Protein AF-A0A662J8G8-F1 (afdb_monomer)

Foldseek 3Di:
DDPPPPPFDFDADPPRDGQAFKKKKAKWKKKKWKWFPDDPVQDDVPDQDGDDPLVVCCCVQFVWDWDWDDDPRMIMIMTIRDPVRGPDLDGDDNVNNVVSQVVSCVRCVVVVIHTPDMDMDIDIDMDGDDVVVCVPGCVVVRPPMDIDGDD

Nearest PDB structures (foldseek):
  6nuk-assembly2_B  TM=5.439E-01  e=1.675E-01  synthetic construct
  2zdo-assembly2_C  TM=4.619E-01  e=3.102E-02  Staphylococcus aureus
  2f5g-assembly1_B  TM=3.294E-01  e=8.144E-03  Saccharolobus solfataricus
  7mp7-assembly1_A  TM=3.393E-01  e=1.182E-01  Thermus thermophilus
  2hfo-assembly1_J  TM=5.157E-01  e=2.042E+00  Synechocystis sp. PCC 6803

Radius of gyration: 18.31 Å; Cα contacts (8 Å, |Δi|>4): 257; chains: 1; bounding box: 42×24×57 Å

Solvent-accessible surface area (backbone atoms only — not comparable to full-atom values): 8888 Å² total; per-residue (Å²): 140,83,78,84,77,76,83,70,68,74,45,67,46,103,72,82,42,75,66,26,35,43,36,36,38,36,69,25,46,32,39,38,38,33,33,42,82,62,60,77,86,38,43,39,91,97,51,74,43,69,70,47,69,76,57,56,49,42,33,73,68,42,28,32,50,74,46,67,46,65,58,91,51,33,39,39,40,36,40,37,41,40,66,90,55,25,81,53,95,66,76,78,49,72,69,52,53,51,51,52,49,54,52,48,51,55,52,42,44,74,74,73,44,46,71,80,44,75,48,73,47,77,45,78,44,81,42,72,53,63,68,71,59,43,75,76,45,73,64,71,73,45,79,77,59,42,74,48,74,47,119

Sequence (151 aa):
MVGMRKETPVFQGMIGIYLGTFKVIEPACGFELLIEDLPPSFFIEGGEAIKAQPLDELVSKYGCKLIQQVDGQRLKIKGIFSNFESPSIEPLTDSDVENIAKELIGKLSKTGLKVVGAKTFRVEVEHSIDPALIARTRLKDVDGLKYEWVL

Structure (mmCIF, N/CA/C/O backbone):
data_AF-A0A662J8G8-F1
#
_entry.id   AF-A0A662J8G8-F1
#
loop_
_atom_site.group_PDB
_atom_site.id
_atom_site.type_symbol
_atom_site.label_atom_id
_atom_site.label_alt_id
_atom_site.label_comp_id
_atom_site.label_asym_id
_atom_site.label_entity_id
_atom_site.label_seq_id
_atom_site.pdbx_PDB_ins_code
_atom_site.Cartn_x
_atom_site.Cartn_y
_atom_site.Cartn_z
_atom_site.occupancy
_atom_site.B_iso_or_equiv
_atom_site.auth_seq_id
_atom_site.auth_comp_id
_atom_site.auth_asym_id
_atom_site.auth_atom_id
_atom_site.pdbx_PDB_model_num
ATOM 1 N N . MET A 1 1 ? -17.519 13.345 -11.679 1.00 30.20 1 MET A N 1
ATOM 2 C CA . MET A 1 1 ? -16.528 12.276 -11.921 1.00 30.20 1 MET A CA 1
ATOM 3 C C . MET A 1 1 ? -15.445 12.856 -12.824 1.00 30.20 1 MET A C 1
ATOM 5 O O . MET A 1 1 ? -15.679 12.997 -14.014 1.00 30.20 1 MET A O 1
ATOM 9 N N . VAL A 1 2 ? -14.326 13.325 -12.268 1.00 29.77 2 VAL A N 1
ATOM 10 C CA . VAL A 1 2 ? -13.203 13.847 -13.068 1.00 29.77 2 VAL A CA 1
ATOM 11 C C . VAL A 1 2 ? -12.076 12.839 -12.923 1.00 29.77 2 VAL A C 1
ATOM 13 O O . VAL A 1 2 ? -11.336 12.854 -11.946 1.00 29.77 2 VAL A O 1
ATOM 16 N N . GLY A 1 3 ? -12.026 11.887 -13.854 1.00 30.08 3 GLY A N 1
ATOM 17 C CA . GLY A 1 3 ? -10.891 10.983 -13.966 1.00 30.08 3 GLY A CA 1
ATOM 18 C C . GLY A 1 3 ? -9.666 11.805 -14.345 1.00 30.08 3 GLY A C 1
ATOM 19 O O . GLY A 1 3 ? -9.658 12.439 -15.398 1.00 30.08 3 GLY A O 1
ATOM 20 N N . MET A 1 4 ? -8.647 11.826 -13.488 1.00 31.00 4 MET A N 1
ATOM 21 C CA . MET A 1 4 ? -7.338 12.354 -13.863 1.00 31.00 4 MET A CA 1
ATOM 22 C C . MET A 1 4 ? -6.801 11.497 -15.010 1.00 31.00 4 MET A C 1
ATOM 24 O O . MET A 1 4 ? -6.359 10.366 -14.811 1.00 31.00 4 MET A O 1
ATOM 28 N N . ARG A 1 5 ? -6.876 12.024 -16.232 1.00 33.62 5 ARG A N 1
ATOM 29 C CA . ARG A 1 5 ? -6.220 11.443 -17.400 1.00 33.62 5 ARG A CA 1
ATOM 30 C C . ARG A 1 5 ? -4.753 11.863 -17.317 1.00 33.62 5 ARG A C 1
ATOM 32 O O . ARG A 1 5 ? -4.418 12.996 -17.638 1.00 33.62 5 ARG A O 1
ATOM 39 N N . LYS A 1 6 ? -3.892 10.984 -16.799 1.00 39.34 6 LYS A N 1
ATOM 40 C CA . LYS A 1 6 ? -2.438 11.182 -16.851 1.00 39.34 6 LYS A CA 1
ATOM 41 C C . LYS A 1 6 ? -2.035 11.017 -18.318 1.00 39.34 6 LYS A C 1
ATOM 43 O O . LYS A 1 6 ? -2.111 9.906 -18.840 1.00 39.34 6 LYS A O 1
ATOM 48 N N . GLU A 1 7 ? -1.719 12.116 -19.000 1.00 45.16 7 GLU A N 1
ATOM 49 C CA . GLU A 1 7 ? -1.217 12.059 -20.375 1.00 45.16 7 GLU A CA 1
ATOM 50 C C . GLU A 1 7 ? 0.060 11.214 -20.390 1.00 45.16 7 GLU A C 1
ATOM 52 O O . GLU A 1 7 ? 1.019 11.467 -19.660 1.00 45.16 7 GLU A O 1
ATOM 57 N N . THR A 1 8 ? 0.005 10.125 -21.147 1.00 51.31 8 THR A N 1
ATOM 58 C CA . THR A 1 8 ? 1.083 9.150 -21.279 1.00 51.31 8 THR A CA 1
ATOM 59 C C . THR A 1 8 ? 2.153 9.743 -22.197 1.00 51.31 8 THR A C 1
ATOM 61 O O . THR A 1 8 ? 1.797 10.177 -23.295 1.00 51.31 8 THR A O 1
ATOM 64 N N . PRO A 1 9 ? 3.440 9.794 -21.804 1.00 52.66 9 PRO A N 1
ATOM 65 C CA . PRO A 1 9 ? 4.477 10.291 -22.694 1.00 52.66 9 PRO A CA 1
ATOM 66 C C . PRO A 1 9 ? 4.594 9.375 -23.918 1.00 52.66 9 PRO A C 1
ATOM 68 O O . PRO A 1 9 ? 4.893 8.184 -23.821 1.00 52.66 9 PRO A O 1
ATOM 71 N N . VAL A 1 10 ? 4.324 9.956 -25.081 1.00 57.16 10 VAL A N 1
ATOM 72 C CA . VAL A 1 10 ? 4.561 9.354 -26.389 1.00 57.16 10 VAL A CA 1
ATOM 73 C C . VAL A 1 10 ? 5.967 9.735 -26.826 1.00 57.16 10 VAL A C 1
ATOM 75 O O . VAL A 1 10 ? 6.278 10.922 -26.939 1.00 57.16 10 VAL A O 1
ATOM 78 N N . PHE A 1 11 ? 6.809 8.743 -27.109 1.00 57.69 11 PHE A N 1
ATOM 79 C CA . PHE A 1 11 ? 8.169 9.002 -27.569 1.00 57.69 11 PHE A CA 1
ATOM 80 C C . PHE A 1 11 ? 8.204 9.065 -29.099 1.00 57.69 11 PHE A C 1
ATOM 82 O O . PHE A 1 11 ? 7.831 8.116 -29.793 1.00 57.69 11 PHE A O 1
ATOM 89 N N . GLN A 1 12 ? 8.659 10.200 -29.632 1.00 54.38 12 GLN A N 1
ATOM 90 C CA . GLN A 1 12 ? 8.939 10.384 -31.057 1.00 54.38 12 GLN A CA 1
ATOM 91 C C . GLN A 1 12 ? 10.451 10.335 -31.291 1.00 54.38 12 GLN A C 1
ATOM 93 O O . GLN A 1 12 ? 11.219 10.999 -30.597 1.00 54.38 12 GLN A O 1
ATOM 98 N N . GLY A 1 13 ? 10.886 9.541 -32.269 1.00 53.78 13 GLY A N 1
ATOM 99 C CA . GLY A 1 13 ? 12.275 9.515 -32.719 1.00 53.78 13 GLY A CA 1
ATOM 100 C C . GLY A 1 13 ? 12.659 10.757 -33.535 1.00 53.78 13 GLY A C 1
ATOM 101 O O . GLY A 1 13 ? 11.812 11.542 -33.956 1.00 53.78 13 GLY A O 1
ATOM 102 N N . MET A 1 14 ? 13.956 10.890 -33.832 1.00 51.78 14 MET A N 1
ATOM 103 C CA . MET A 1 14 ? 14.571 12.021 -34.555 1.00 51.78 14 MET A CA 1
ATOM 104 C C . MET A 1 14 ? 14.018 12.279 -35.976 1.00 51.78 14 MET A C 1
ATOM 106 O O . MET A 1 14 ? 14.330 13.300 -36.579 1.00 51.78 14 MET A O 1
ATOM 110 N N . ILE A 1 15 ? 13.205 11.367 -36.519 1.00 55.19 15 ILE A N 1
ATOM 111 C CA . ILE A 1 15 ? 12.568 11.464 -37.840 1.00 55.19 15 ILE A CA 1
ATOM 112 C C . ILE A 1 15 ? 11.091 11.068 -37.705 1.00 55.19 15 ILE A C 1
ATOM 114 O O . ILE A 1 15 ? 10.680 10.087 -38.297 1.00 55.19 15 ILE A O 1
ATOM 118 N N . GLY A 1 16 ? 10.292 11.726 -36.858 1.00 53.06 16 GLY A N 1
ATOM 119 C CA . GLY A 1 16 ? 8.821 11.560 -36.825 1.00 53.06 16 GLY A CA 1
ATOM 120 C C . GLY A 1 16 ? 8.274 10.132 -36.621 1.00 53.06 16 GLY A C 1
ATOM 121 O O . GLY A 1 16 ? 7.072 9.916 -36.749 1.00 53.06 16 GLY A O 1
ATOM 122 N N . ILE A 1 17 ? 9.133 9.154 -36.321 1.00 59.44 17 ILE A N 1
ATOM 123 C CA . ILE A 1 17 ? 8.773 7.757 -36.106 1.00 59.44 17 ILE A CA 1
ATOM 124 C C . ILE A 1 17 ? 8.253 7.653 -34.679 1.00 59.44 17 ILE A C 1
ATOM 126 O O . ILE A 1 17 ? 8.961 7.975 -33.722 1.00 59.44 17 ILE A O 1
ATOM 130 N N . TYR A 1 18 ? 7.005 7.215 -34.557 1.00 64.00 18 TYR A N 1
ATOM 131 C CA . TYR A 1 18 ? 6.389 6.882 -33.283 1.00 64.00 18 TYR A CA 1
ATOM 132 C C . TYR A 1 18 ? 7.074 5.631 -32.728 1.00 64.00 18 TYR A C 1
ATOM 134 O O . TYR A 1 18 ? 7.000 4.564 -33.333 1.00 64.00 18 TYR A O 1
ATOM 142 N N . LEU A 1 19 ? 7.780 5.777 -31.606 1.00 66.69 19 LEU A N 1
ATOM 143 C CA . LEU A 1 19 ? 8.497 4.672 -30.963 1.00 66.69 19 LEU A CA 1
ATOM 144 C C . LEU A 1 19 ? 7.596 3.863 -30.024 1.00 66.69 19 LEU A C 1
ATOM 146 O O . LEU A 1 19 ? 8.041 2.862 -29.470 1.00 66.69 19 LEU A O 1
ATOM 150 N N . GLY A 1 20 ? 6.340 4.277 -29.853 1.00 70.75 20 GLY A N 1
ATOM 151 C CA . GLY A 1 20 ? 5.446 3.676 -28.879 1.00 70.75 20 GLY A CA 1
ATOM 152 C C . GLY A 1 20 ? 5.550 4.316 -27.503 1.00 70.75 20 GLY A C 1
ATOM 153 O O . GLY A 1 20 ? 6.166 5.367 -27.289 1.00 70.75 20 GLY A O 1
ATOM 154 N N . THR A 1 21 ? 4.918 3.650 -26.551 1.00 79.06 21 THR A N 1
ATOM 155 C CA . THR A 1 21 ? 4.997 3.958 -25.131 1.00 79.06 21 THR A CA 1
ATOM 156 C C . THR A 1 21 ? 5.969 2.991 -24.471 1.00 79.06 21 THR A C 1
ATOM 158 O O . THR A 1 21 ? 5.804 1.775 -24.567 1.00 79.06 21 THR A O 1
ATOM 161 N N . PHE A 1 22 ? 6.962 3.527 -23.761 1.00 81.94 22 PHE A N 1
ATOM 162 C CA . PHE A 1 22 ? 7.804 2.720 -22.886 1.00 81.94 22 PHE A CA 1
ATOM 163 C C . PHE A 1 22 ? 7.049 2.442 -21.588 1.00 81.94 22 PHE A C 1
ATOM 165 O O . PHE A 1 22 ? 6.711 3.367 -20.837 1.00 81.94 22 PHE A O 1
ATOM 172 N N . LYS A 1 23 ? 6.738 1.169 -21.360 1.00 85.25 23 LYS A N 1
ATOM 173 C CA . LYS A 1 23 ? 6.071 0.695 -20.155 1.00 85.25 23 LYS A CA 1
ATOM 174 C C . LYS A 1 23 ? 7.071 0.035 -19.230 1.00 85.25 23 LYS A C 1
ATOM 176 O O . LYS A 1 23 ? 7.943 -0.712 -19.666 1.00 85.25 23 LYS A O 1
ATOM 181 N N . VAL A 1 24 ? 6.900 0.290 -17.943 1.00 84.38 24 VAL A N 1
ATOM 182 C CA . VAL A 1 24 ? 7.672 -0.313 -16.865 1.00 84.38 24 VAL A CA 1
ATOM 183 C C . VAL A 1 24 ? 6.690 -0.954 -15.899 1.00 84.38 24 VAL A C 1
ATOM 185 O O . VAL A 1 24 ? 5.787 -0.285 -15.404 1.00 84.38 24 VAL A O 1
ATOM 188 N N . ILE A 1 25 ? 6.854 -2.248 -15.651 1.00 87.00 25 ILE A N 1
ATOM 189 C CA . ILE A 1 25 ? 6.061 -3.002 -14.688 1.00 87.00 25 ILE A CA 1
ATOM 190 C C . ILE A 1 25 ? 6.925 -3.217 -13.451 1.00 87.00 25 ILE A C 1
ATOM 192 O O . ILE A 1 25 ? 7.951 -3.901 -13.493 1.00 87.00 25 ILE A O 1
ATOM 196 N N . GLU A 1 26 ? 6.499 -2.600 -12.358 1.00 85.62 26 GLU A N 1
ATOM 197 C CA . GLU A 1 26 ? 7.168 -2.624 -11.067 1.00 85.62 26 GLU A CA 1
ATOM 198 C C . GLU A 1 26 ? 6.516 -3.639 -10.122 1.00 85.62 26 GLU A C 1
ATOM 200 O O . GLU A 1 26 ? 5.306 -3.558 -9.898 1.00 85.62 26 GLU A O 1
ATOM 205 N N . PRO A 1 27 ? 7.284 -4.543 -9.492 1.00 85.44 27 PRO A N 1
ATOM 206 C CA . PRO A 1 27 ? 6.800 -5.259 -8.324 1.00 85.44 27 PRO A CA 1
ATOM 207 C C . PRO A 1 27 ? 6.741 -4.303 -7.126 1.00 85.44 27 PRO A C 1
ATOM 209 O O . PRO A 1 27 ? 7.758 -3.797 -6.657 1.00 85.44 27 PRO A O 1
ATOM 212 N N . ALA A 1 28 ? 5.537 -4.075 -6.619 1.00 88.00 28 ALA A N 1
ATOM 213 C CA . ALA A 1 28 ? 5.269 -3.196 -5.493 1.00 88.00 28 ALA A CA 1
ATOM 214 C C . ALA A 1 28 ? 4.628 -3.960 -4.333 1.00 88.00 28 ALA A C 1
ATOM 216 O O . ALA A 1 28 ? 3.907 -4.951 -4.509 1.00 88.00 28 ALA A O 1
ATOM 217 N N . CYS A 1 29 ? 4.848 -3.441 -3.132 1.00 89.50 29 CYS A N 1
ATOM 218 C CA . CYS A 1 29 ? 4.233 -3.948 -1.918 1.00 89.50 29 CYS A CA 1
ATOM 219 C C . CYS A 1 29 ? 3.023 -3.087 -1.554 1.00 89.50 29 CYS A C 1
ATOM 221 O O . CYS A 1 29 ? 2.985 -1.875 -1.784 1.00 89.50 29 CYS A O 1
ATOM 223 N N . GLY A 1 30 ? 2.012 -3.708 -0.964 1.00 92.00 30 GLY A N 1
ATOM 224 C CA . GLY A 1 30 ? 0.817 -3.011 -0.529 1.00 92.00 30 GLY A CA 1
ATOM 225 C C . GLY A 1 30 ? 0.190 -3.636 0.700 1.00 92.00 30 GLY A C 1
ATOM 226 O O . GLY A 1 30 ? 0.533 -4.740 1.127 1.00 92.00 30 GLY A O 1
ATOM 227 N N . PHE A 1 31 ? -0.758 -2.905 1.268 1.00 93.81 31 PHE A N 1
ATOM 228 C CA . PHE A 1 31 ? -1.566 -3.361 2.384 1.00 93.81 31 PHE A CA 1
ATOM 229 C C . PHE A 1 31 ? -3.040 -3.093 2.118 1.00 93.81 31 PHE A C 1
ATOM 231 O O . PHE A 1 31 ? -3.420 -2.197 1.362 1.00 93.81 31 PHE A O 1
ATOM 238 N N . GLU A 1 32 ? -3.881 -3.892 2.753 1.00 94.88 32 GLU A N 1
ATOM 239 C CA . GLU A 1 32 ? -5.323 -3.744 2.746 1.00 94.88 32 GLU A CA 1
ATOM 240 C C . GLU A 1 32 ? -5.818 -3.806 4.187 1.00 94.88 32 GLU A C 1
ATOM 242 O O . GLU A 1 32 ? -5.523 -4.765 4.900 1.00 94.88 32 GLU A O 1
ATOM 247 N N . LEU A 1 33 ? -6.565 -2.785 4.600 1.00 94.69 33 LEU A N 1
ATOM 248 C CA . LEU A 1 33 ? -7.267 -2.736 5.874 1.00 94.69 33 LEU A CA 1
ATOM 249 C C . LEU A 1 33 ? -8.772 -2.762 5.641 1.00 94.69 33 LEU A C 1
ATOM 251 O O . LEU A 1 33 ? -9.283 -2.135 4.710 1.00 94.69 33 LEU A O 1
ATOM 255 N N . LEU A 1 34 ? -9.469 -3.451 6.535 1.00 93.50 34 LEU A N 1
ATOM 256 C CA . LEU A 1 34 ? -10.918 -3.441 6.627 1.00 93.50 34 LEU A CA 1
ATOM 257 C C . LEU A 1 34 ? -11.321 -2.797 7.950 1.00 93.50 34 LEU A C 1
ATOM 259 O O . LEU A 1 34 ? -10.920 -3.257 9.021 1.00 93.50 34 LEU A O 1
ATOM 263 N N . ILE A 1 35 ? -12.114 -1.739 7.856 1.00 92.06 35 ILE A N 1
ATOM 264 C CA . ILE A 1 35 ? -12.654 -0.990 8.984 1.00 92.06 35 ILE A CA 1
ATOM 265 C C . ILE A 1 35 ? -14.170 -1.163 8.975 1.00 92.06 35 ILE A C 1
ATOM 267 O O . ILE A 1 35 ? -14.805 -1.051 7.927 1.00 92.06 35 ILE A O 1
ATOM 271 N N . GLU A 1 36 ? -14.738 -1.454 10.137 1.00 90.31 36 GLU A N 1
ATOM 272 C CA . GLU A 1 36 ? -16.183 -1.572 10.345 1.00 90.31 36 GLU A CA 1
ATOM 273 C C . GLU A 1 36 ? -16.688 -0.488 11.295 1.00 90.31 36 GLU A C 1
ATOM 275 O O . GLU A 1 36 ? -15.901 0.192 11.958 1.00 90.31 36 GLU A O 1
ATOM 280 N N . ASP A 1 37 ? -18.014 -0.359 11.364 1.00 85.69 37 ASP A N 1
ATOM 281 C CA . ASP A 1 37 ? -18.717 0.527 12.290 1.00 85.69 37 ASP A CA 1
ATOM 282 C C . ASP A 1 37 ? -18.262 1.997 12.163 1.00 85.69 37 ASP A C 1
ATOM 284 O O . ASP A 1 37 ? -18.117 2.702 13.164 1.00 85.69 37 ASP A O 1
ATOM 288 N N . LEU A 1 38 ? -18.000 2.471 10.932 1.00 81.75 38 LEU A N 1
ATOM 289 C CA . LEU A 1 38 ? -17.470 3.822 10.723 1.00 81.75 38 LEU A CA 1
ATOM 290 C C . LEU A 1 38 ? -18.453 4.909 11.175 1.00 81.75 38 LEU A C 1
ATOM 292 O O . LEU A 1 38 ? -19.558 5.002 10.630 1.00 81.75 38 LEU A O 1
ATOM 296 N N . PRO A 1 39 ? -18.038 5.802 12.092 1.00 78.12 39 PRO A N 1
ATOM 297 C CA . PRO A 1 39 ? -18.863 6.934 12.470 1.00 78.12 39 PRO A CA 1
ATOM 298 C C . PRO A 1 39 ? -19.011 7.915 11.293 1.00 78.12 39 PRO A C 1
ATOM 300 O O . PRO A 1 39 ? -18.010 8.240 10.646 1.00 78.12 39 PRO A O 1
ATOM 303 N N . PRO A 1 40 ? -20.213 8.479 11.056 1.00 75.56 40 PRO A N 1
ATOM 304 C CA . PRO A 1 40 ? -20.443 9.466 9.997 1.00 75.56 40 PRO A CA 1
ATOM 305 C C . PRO A 1 40 ? -19.516 10.692 10.059 1.00 75.56 40 PRO A C 1
ATOM 307 O O . PRO A 1 40 ? -19.231 11.305 9.036 1.00 75.56 40 PRO A O 1
ATOM 310 N N . SER A 1 41 ? -19.005 11.033 11.246 1.00 76.38 41 SER A N 1
ATOM 311 C CA . SER A 1 41 ? -18.099 12.165 11.476 1.00 76.38 41 SER A CA 1
ATOM 312 C C . SER A 1 41 ? -16.714 12.019 10.839 1.00 76.38 41 SER A C 1
ATOM 314 O O . SER A 1 41 ? -15.990 13.008 10.749 1.00 76.38 41 SER A O 1
ATOM 316 N N . PHE A 1 42 ? -16.324 10.811 10.422 1.00 77.56 42 PHE A N 1
ATOM 317 C CA . PHE A 1 42 ? -15.039 10.577 9.761 1.00 77.56 42 PHE A CA 1
ATOM 318 C C . PHE A 1 42 ? -15.086 10.808 8.255 1.00 77.56 42 PHE A C 1
ATOM 320 O O . PHE A 1 42 ? -14.026 10.900 7.642 1.00 77.56 42 PHE A O 1
ATOM 327 N N . PHE A 1 43 ? -16.269 10.912 7.651 1.00 77.38 43 PHE A N 1
ATOM 328 C CA . PHE A 1 43 ? -16.387 11.155 6.219 1.00 77.38 43 PHE A CA 1
ATOM 329 C C . PHE A 1 43 ? -16.109 12.618 5.887 1.00 77.38 43 PHE A C 1
ATOM 331 O O . PHE A 1 43 ? -16.502 13.536 6.607 1.00 77.38 43 PHE A O 1
ATOM 338 N N . ILE A 1 44 ? -15.427 12.835 4.767 1.00 75.62 44 ILE A N 1
ATOM 339 C CA . ILE A 1 44 ? -15.329 14.162 4.164 1.00 75.62 44 ILE A CA 1
ATOM 340 C C . ILE A 1 44 ? -16.732 14.545 3.672 1.00 75.62 44 ILE A C 1
ATOM 342 O O . ILE A 1 44 ? -17.400 13.730 3.037 1.00 75.62 44 ILE A O 1
ATOM 346 N N . GLU A 1 45 ? -17.190 15.765 3.972 1.00 69.38 45 GLU A N 1
ATOM 347 C CA . GLU A 1 45 ? -18.517 16.240 3.558 1.00 69.38 45 GLU A CA 1
ATOM 348 C C . GLU A 1 45 ? -18.730 16.029 2.049 1.00 69.38 45 GLU A C 1
ATOM 350 O O . GLU A 1 45 ? -17.991 16.558 1.219 1.00 69.38 45 GLU A O 1
ATOM 355 N N . GLY A 1 46 ? -19.736 15.219 1.700 1.00 62.41 46 GLY A N 1
ATOM 356 C CA . GLY A 1 46 ? -20.072 14.893 0.312 1.00 62.41 46 GLY A CA 1
ATOM 357 C C . GLY A 1 46 ? -19.146 13.883 -0.383 1.00 62.41 46 GLY A C 1
ATOM 358 O O . GLY A 1 46 ? -19.215 13.773 -1.607 1.00 62.41 46 GLY A O 1
ATOM 359 N N . GLY A 1 47 ? -18.289 13.158 0.349 1.00 63.94 47 GLY A N 1
ATOM 360 C CA . GLY A 1 47 ? -17.326 12.206 -0.213 1.00 63.94 47 GLY A CA 1
ATOM 361 C C . GLY A 1 47 ? -17.390 10.787 0.365 1.00 63.94 47 GLY A C 1
ATOM 362 O O . GLY A 1 47 ? -17.860 10.555 1.473 1.00 63.94 47 GLY A O 1
ATOM 363 N N . GLU A 1 48 ? -16.839 9.833 -0.391 1.00 66.69 48 GLU A N 1
ATOM 364 C CA . GLU A 1 48 ? -16.660 8.419 -0.005 1.00 66.69 48 GLU A CA 1
ATOM 365 C C . GLU A 1 48 ? -15.282 8.151 0.639 1.00 66.69 48 GLU A C 1
ATOM 367 O O . GLU A 1 48 ? -14.805 7.021 0.683 1.00 66.69 48 GLU A O 1
ATOM 372 N N . ALA A 1 49 ? -14.596 9.195 1.107 1.00 70.94 49 ALA A N 1
ATOM 373 C CA . ALA A 1 49 ? -13.279 9.091 1.726 1.00 70.94 49 ALA A CA 1
ATOM 374 C C . ALA A 1 49 ? -13.335 9.558 3.179 1.00 70.94 49 ALA A C 1
ATOM 376 O O . ALA A 1 49 ? -14.083 10.482 3.517 1.00 70.94 49 ALA A O 1
ATOM 377 N N . ILE A 1 50 ? -12.514 8.939 4.027 1.00 79.38 50 ILE A N 1
ATOM 378 C CA . ILE A 1 50 ? -12.383 9.346 5.420 1.00 79.38 50 ILE A CA 1
ATOM 379 C C . ILE A 1 50 ? -11.265 10.358 5.613 1.00 79.38 50 ILE A C 1
ATOM 381 O O . ILE A 1 50 ? -10.209 10.291 4.982 1.00 79.38 50 ILE A O 1
ATOM 385 N N . LYS A 1 51 ? -11.488 11.270 6.554 1.00 73.56 51 LYS A N 1
ATOM 386 C CA . LYS A 1 51 ? -10.490 12.194 7.070 1.00 73.56 51 LYS A CA 1
ATOM 387 C C . LYS A 1 51 ? -9.777 11.536 8.247 1.00 73.56 51 LYS A C 1
ATOM 389 O O . LYS A 1 51 ? -10.249 11.587 9.381 1.00 73.56 51 LYS A O 1
ATOM 394 N N . ALA A 1 52 ? -8.634 10.914 7.980 1.00 77.12 52 ALA A N 1
ATOM 395 C CA . ALA A 1 52 ? -7.794 10.327 9.015 1.00 77.12 52 ALA A CA 1
ATOM 396 C C . ALA A 1 52 ? -6.340 10.765 8.819 1.00 77.12 52 ALA A C 1
ATOM 398 O O . ALA A 1 52 ? -5.669 10.291 7.907 1.00 77.12 52 ALA A O 1
ATOM 399 N N . GLN A 1 53 ? -5.839 11.611 9.728 1.00 82.69 53 GLN A N 1
ATOM 400 C CA . GLN A 1 53 ? -4.449 12.090 9.711 1.00 82.69 53 GLN A CA 1
ATOM 401 C C . GLN A 1 53 ? -3.400 10.973 9.542 1.00 82.69 53 GLN A C 1
ATOM 403 O O . GLN A 1 53 ? -2.472 11.169 8.761 1.00 82.69 53 GLN A O 1
ATOM 408 N N . PRO A 1 54 ? -3.534 9.785 10.176 1.00 85.69 54 PRO A N 1
ATOM 409 C CA . PRO A 1 54 ? -2.581 8.696 9.964 1.00 85.69 54 PRO A CA 1
ATOM 410 C C . PRO A 1 54 ? -2.462 8.223 8.506 1.00 85.69 54 PRO A C 1
ATOM 412 O O . PRO A 1 54 ? -1.418 7.705 8.123 1.00 85.69 54 PRO A O 1
ATOM 415 N N . LEU A 1 55 ? -3.514 8.381 7.694 1.00 85.06 55 LEU A N 1
ATOM 416 C CA . LEU A 1 55 ? -3.479 8.065 6.264 1.00 85.06 55 LEU A CA 1
ATOM 417 C C . LEU A 1 55 ? -2.724 9.143 5.480 1.00 85.06 55 LEU A C 1
ATOM 419 O O . LEU A 1 55 ? -1.879 8.814 4.653 1.00 85.06 55 LEU A O 1
ATOM 423 N N . ASP A 1 56 ? -2.970 10.417 5.781 1.00 84.69 56 ASP A N 1
ATOM 424 C CA . ASP A 1 56 ? -2.284 11.544 5.134 1.00 84.69 56 ASP A CA 1
ATOM 425 C C . ASP A 1 56 ? -0.769 11.530 5.421 1.00 84.69 56 ASP A C 1
ATOM 427 O O . ASP A 1 56 ? 0.055 11.809 4.542 1.00 84.69 56 ASP A O 1
ATOM 431 N N . GLU A 1 57 ? -0.383 11.135 6.640 1.00 85.69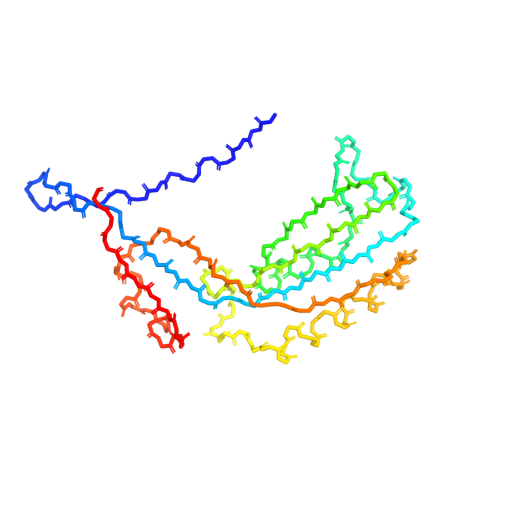 57 GLU A N 1
ATOM 432 C CA . GLU A 1 57 ? 1.014 10.910 7.029 1.00 85.69 57 GLU A CA 1
ATOM 433 C C . GLU A 1 57 ? 1.689 9.838 6.165 1.00 85.69 57 GLU A C 1
ATOM 435 O O . GLU A 1 57 ? 2.852 9.998 5.792 1.00 85.69 57 GLU A O 1
ATOM 440 N N . LEU A 1 58 ? 0.980 8.757 5.819 1.00 83.81 58 LEU A N 1
ATOM 441 C CA . LEU A 1 58 ? 1.531 7.684 4.985 1.00 83.81 58 LEU A CA 1
ATOM 442 C C . LEU A 1 58 ? 1.816 8.142 3.561 1.00 83.81 58 LEU A C 1
ATOM 444 O O . LEU A 1 58 ? 2.877 7.821 3.023 1.00 83.81 58 LEU A O 1
ATOM 448 N N . VAL A 1 59 ? 0.892 8.899 2.965 1.00 82.38 59 VAL A N 1
ATOM 449 C CA . VAL A 1 59 ? 1.087 9.477 1.627 1.00 82.38 59 VAL A CA 1
ATOM 450 C C . VAL A 1 59 ? 2.307 10.391 1.644 1.00 82.38 59 VAL A C 1
ATOM 452 O O . VAL A 1 59 ? 3.189 10.265 0.801 1.00 82.38 59 VAL A O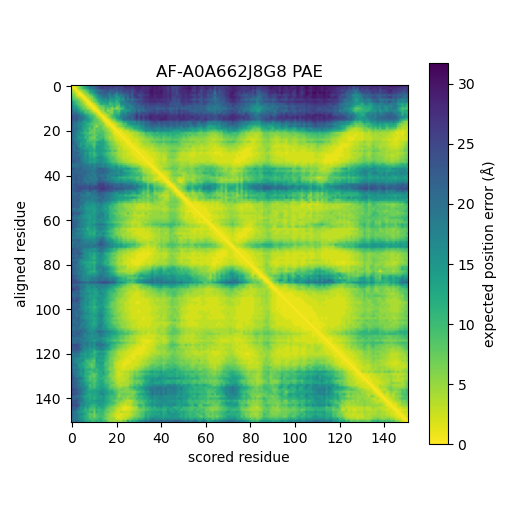 1
ATOM 455 N N . SER A 1 60 ? 2.395 11.258 2.652 1.00 82.25 60 SER A N 1
ATOM 456 C CA . SER A 1 60 ? 3.458 12.260 2.752 1.00 82.25 60 SER A CA 1
ATOM 457 C C . SER A 1 60 ? 4.834 11.646 3.025 1.00 82.25 60 SER A C 1
ATOM 459 O O . SER A 1 60 ? 5.832 12.090 2.465 1.00 82.25 60 SER A O 1
ATOM 461 N N . LYS A 1 61 ? 4.906 10.629 3.893 1.00 83.06 61 LYS A N 1
ATOM 462 C CA . LYS A 1 61 ? 6.175 10.032 4.332 1.00 83.06 61 LYS A CA 1
ATOM 463 C C . LYS A 1 61 ? 6.716 8.987 3.359 1.00 83.06 61 LYS A C 1
ATOM 465 O O . LYS A 1 61 ? 7.930 8.876 3.220 1.00 83.06 61 LYS A O 1
ATOM 470 N N . TYR A 1 62 ? 5.836 8.221 2.718 1.00 80.81 62 TYR A N 1
ATOM 471 C CA . TYR A 1 62 ? 6.222 7.052 1.923 1.00 80.81 62 TYR A CA 1
ATOM 472 C C . TYR A 1 62 ? 5.783 7.127 0.457 1.00 80.81 62 TYR A C 1
ATOM 474 O O . TYR A 1 62 ? 5.957 6.151 -0.263 1.00 80.81 62 TYR A O 1
ATOM 482 N N . GLY A 1 63 ? 5.175 8.232 0.006 1.00 78.62 63 GLY A N 1
ATOM 483 C CA . GLY A 1 63 ? 4.651 8.329 -1.363 1.00 78.62 63 GLY A CA 1
ATOM 484 C C . GLY A 1 63 ? 3.573 7.281 -1.654 1.00 78.62 63 GLY A C 1
ATOM 485 O O . GLY A 1 63 ? 3.432 6.810 -2.777 1.00 78.62 63 GLY A O 1
ATOM 486 N N . CYS A 1 64 ? 2.847 6.850 -0.618 1.00 84.94 64 CYS A N 1
ATOM 487 C CA . CYS A 1 64 ? 1.880 5.766 -0.720 1.00 84.94 64 CYS A CA 1
ATOM 488 C C . CYS A 1 64 ? 0.660 6.198 -1.537 1.00 84.94 64 CYS A C 1
ATOM 490 O O . CYS A 1 64 ? -0.001 7.186 -1.209 1.00 84.94 64 CYS A O 1
ATOM 492 N N . LYS A 1 65 ? 0.290 5.407 -2.543 1.00 87.31 65 LYS A N 1
ATOM 493 C CA . LYS A 1 65 ? -0.987 5.563 -3.232 1.00 87.31 65 LYS A CA 1
ATOM 494 C C . LYS A 1 65 ? -2.090 4.907 -2.414 1.00 87.31 65 LYS A C 1
ATOM 496 O O . LYS A 1 65 ? -2.141 3.683 -2.294 1.00 87.31 65 LYS A O 1
ATOM 501 N N . LEU A 1 66 ? -3.001 5.723 -1.894 1.00 88.94 66 LEU A N 1
ATOM 502 C CA . LEU A 1 66 ? -4.160 5.260 -1.137 1.00 88.94 66 LEU A CA 1
ATOM 503 C C . LEU A 1 66 ? -5.412 5.183 -2.010 1.00 88.94 66 LEU A C 1
ATOM 505 O O . LEU A 1 66 ? -5.728 6.095 -2.771 1.00 88.94 66 LEU A O 1
ATOM 509 N N . ILE A 1 67 ? -6.151 4.092 -1.852 1.00 88.50 67 ILE A N 1
ATOM 510 C CA . ILE A 1 67 ? -7.465 3.864 -2.444 1.00 88.50 67 ILE A CA 1
ATOM 511 C C . ILE A 1 67 ? -8.413 3.520 -1.301 1.00 88.50 67 ILE A C 1
ATOM 513 O O . ILE A 1 67 ? -8.143 2.620 -0.507 1.00 88.50 67 ILE A O 1
ATOM 517 N N . GLN A 1 68 ? -9.525 4.238 -1.225 1.00 89.31 68 GLN A N 1
ATOM 518 C CA . GLN A 1 68 ? -10.565 4.035 -0.226 1.00 89.31 68 GLN A CA 1
ATOM 519 C C . GLN A 1 68 ? -11.844 3.597 -0.941 1.00 89.31 68 GLN A C 1
ATOM 521 O O . GLN A 1 68 ? -12.188 4.159 -1.979 1.00 89.31 68 GLN A O 1
ATOM 526 N N . GLN A 1 69 ? -12.508 2.564 -0.428 1.00 87.94 69 GLN A N 1
ATOM 527 C CA . GLN A 1 69 ? -13.773 2.055 -0.958 1.00 87.94 69 GLN A CA 1
ATOM 528 C C . GLN A 1 69 ? -14.756 1.858 0.189 1.00 87.94 69 GLN A C 1
ATOM 530 O O . GLN A 1 69 ? -14.456 1.134 1.140 1.00 87.94 69 GLN A O 1
ATOM 535 N N . VAL A 1 70 ? -15.918 2.494 0.089 1.00 86.19 70 VAL A N 1
ATOM 536 C CA . VAL A 1 70 ? -16.971 2.440 1.105 1.00 86.19 70 VAL A CA 1
ATOM 537 C C . VAL A 1 70 ? -18.083 1.522 0.620 1.00 86.19 70 VAL A C 1
ATOM 539 O O . VAL A 1 70 ? -18.553 1.652 -0.505 1.00 86.19 70 VAL A O 1
ATOM 542 N N . ASP A 1 71 ? -18.505 0.607 1.485 1.00 83.81 71 ASP A N 1
ATOM 543 C CA . ASP A 1 71 ? -19.648 -0.276 1.275 1.00 83.81 71 ASP A CA 1
ATOM 544 C C . ASP A 1 71 ? -20.510 -0.284 2.547 1.00 83.81 71 ASP A C 1
ATOM 546 O O . ASP A 1 71 ? -20.231 -0.980 3.529 1.00 83.81 71 ASP A O 1
ATOM 550 N N . GLY A 1 72 ? -21.520 0.589 2.577 1.00 81.94 72 GLY A N 1
ATOM 551 C CA . GLY A 1 72 ? -22.342 0.824 3.765 1.00 81.94 72 GLY A CA 1
ATOM 552 C C . GLY A 1 72 ? -21.515 1.351 4.944 1.00 81.94 72 GLY A C 1
ATOM 553 O O . GLY A 1 72 ? -20.967 2.447 4.884 1.00 81.94 72 GLY A O 1
ATOM 554 N N . GLN A 1 73 ? -21.431 0.573 6.028 1.00 82.69 73 GLN A N 1
ATOM 555 C CA . GLN A 1 73 ? -20.622 0.900 7.218 1.00 82.69 73 GLN A CA 1
ATOM 556 C C . GLN A 1 73 ? -19.212 0.296 7.184 1.00 82.69 73 GLN A C 1
ATOM 558 O O . GLN A 1 73 ? -18.477 0.379 8.170 1.00 82.69 73 GLN A O 1
ATOM 563 N N . ARG A 1 74 ? -18.836 -0.338 6.071 1.00 87.44 74 ARG A N 1
ATOM 564 C CA . ARG A 1 74 ? -17.516 -0.928 5.883 1.00 87.44 74 ARG A CA 1
ATOM 565 C C . ARG A 1 74 ? -16.670 -0.009 5.026 1.00 87.44 74 ARG A C 1
ATOM 567 O O . ARG A 1 74 ? -17.088 0.397 3.946 1.00 87.44 74 ARG A O 1
ATOM 574 N N . LEU A 1 75 ? -15.461 0.275 5.485 1.00 89.75 75 LEU A N 1
ATOM 575 C CA . LEU A 1 75 ? -14.446 0.946 4.691 1.00 89.75 75 LEU A CA 1
ATOM 576 C C . LEU A 1 75 ? -13.301 -0.017 4.437 1.00 89.75 75 LEU A C 1
ATOM 578 O O . LEU A 1 75 ? -12.690 -0.563 5.357 1.00 89.75 75 LEU A O 1
ATOM 582 N N . LYS A 1 76 ? -12.966 -0.155 3.167 1.00 91.19 76 LYS A N 1
ATOM 583 C CA . LYS A 1 76 ? -11.779 -0.847 2.715 1.00 91.19 76 LYS A CA 1
ATOM 584 C C . LYS A 1 76 ? -10.730 0.179 2.309 1.00 91.19 76 LYS A C 1
ATOM 586 O O . LYS A 1 76 ? -10.969 0.999 1.424 1.00 91.19 76 LYS A O 1
ATOM 591 N N . ILE A 1 77 ? -9.562 0.119 2.938 1.00 92.19 77 ILE A N 1
ATOM 592 C CA . ILE A 1 77 ? -8.417 0.973 2.613 1.00 92.19 77 ILE A CA 1
ATOM 593 C C . ILE A 1 77 ? -7.347 0.101 1.980 1.00 92.19 77 ILE A C 1
ATOM 595 O O . ILE A 1 77 ? -6.915 -0.878 2.579 1.00 92.19 77 ILE A O 1
ATOM 599 N N . LYS A 1 78 ? -6.895 0.466 0.785 1.00 93.25 78 LYS A N 1
ATOM 600 C CA . LYS A 1 78 ? -5.780 -0.176 0.098 1.00 93.25 78 LYS A CA 1
ATOM 601 C C . LYS A 1 78 ? -4.665 0.842 -0.103 1.00 93.25 78 LYS A C 1
ATOM 603 O O . LYS A 1 78 ? -4.887 1.862 -0.748 1.00 93.25 78 LYS A O 1
ATOM 608 N N . GLY A 1 79 ? -3.484 0.562 0.434 1.00 92.12 79 GLY A N 1
ATOM 609 C CA . GLY A 1 79 ? -2.274 1.339 0.181 1.00 92.12 79 GLY A CA 1
ATOM 610 C C . GLY A 1 79 ? -1.306 0.562 -0.698 1.00 92.12 79 GLY A C 1
ATOM 611 O O . GLY A 1 79 ? -1.125 -0.639 -0.500 1.00 92.12 79 GLY A O 1
ATOM 612 N N . ILE A 1 80 ? -0.710 1.230 -1.681 1.00 91.56 80 ILE A N 1
ATOM 613 C CA . ILE A 1 80 ? 0.321 0.669 -2.558 1.00 91.56 80 ILE A CA 1
ATOM 614 C C . ILE A 1 80 ? 1.547 1.573 -2.473 1.00 91.56 80 ILE A C 1
ATOM 616 O O . ILE A 1 80 ? 1.436 2.786 -2.644 1.00 91.56 80 ILE A O 1
ATOM 620 N N . PHE A 1 81 ? 2.705 0.980 -2.207 1.00 88.25 81 PHE A N 1
ATOM 621 C CA . PHE A 1 81 ? 3.984 1.676 -2.176 1.00 88.25 81 PHE A CA 1
ATOM 622 C C . PHE A 1 81 ? 4.737 1.386 -3.470 1.00 88.25 81 PHE A C 1
ATOM 624 O O . PHE A 1 81 ? 5.296 0.304 -3.636 1.00 88.25 81 PHE A O 1
ATOM 631 N N . SER A 1 82 ? 4.711 2.343 -4.395 1.00 82.69 82 SER A N 1
ATOM 632 C CA . SER A 1 82 ? 5.538 2.300 -5.601 1.00 82.69 82 SER A CA 1
ATOM 633 C C . SER A 1 82 ? 6.885 2.953 -5.310 1.00 82.69 82 SER A C 1
ATOM 635 O O . SER A 1 82 ? 6.924 4.044 -4.735 1.00 82.69 82 SER A O 1
ATOM 637 N N . ASN A 1 83 ? 7.991 2.339 -5.736 1.00 75.94 83 ASN A N 1
ATOM 638 C CA . ASN A 1 83 ? 9.311 2.948 -5.560 1.00 75.94 83 ASN A CA 1
ATOM 639 C C . ASN A 1 83 ? 9.508 4.130 -6.522 1.00 75.94 83 ASN A C 1
ATOM 641 O O . ASN A 1 83 ? 10.350 4.986 -6.272 1.00 75.94 83 ASN A O 1
ATOM 645 N N . PHE A 1 84 ? 8.702 4.226 -7.587 1.00 73.19 84 PHE A N 1
ATOM 646 C CA . PHE A 1 84 ? 8.674 5.385 -8.485 1.00 73.19 84 PHE A CA 1
ATOM 647 C C . PHE A 1 84 ? 7.989 6.615 -7.884 1.00 73.19 84 PHE A C 1
ATOM 649 O O . PHE A 1 84 ? 8.273 7.735 -8.308 1.00 73.19 84 PHE A O 1
ATOM 656 N N . GLU A 1 85 ? 7.068 6.420 -6.938 1.00 69.62 85 GLU A N 1
ATOM 657 C CA . GLU A 1 85 ? 6.324 7.502 -6.275 1.00 69.62 85 GLU A CA 1
ATOM 658 C C . GLU A 1 85 ? 6.859 7.794 -4.862 1.00 69.62 85 GLU A C 1
ATOM 660 O O . GLU A 1 85 ? 6.513 8.817 -4.267 1.00 69.62 85 GL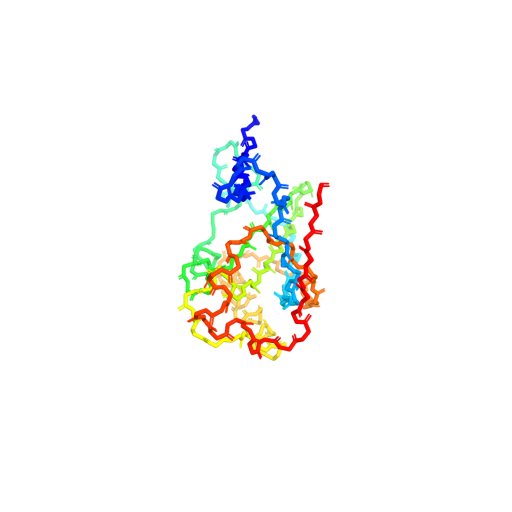U A O 1
ATOM 665 N N . SER A 1 86 ? 7.735 6.929 -4.337 1.00 68.50 86 SER A N 1
ATOM 666 C CA . SER A 1 86 ? 8.320 7.088 -3.010 1.00 68.50 86 SER A CA 1
ATOM 667 C C . SER A 1 86 ? 9.355 8.223 -2.963 1.00 68.50 86 SER A C 1
ATOM 669 O O . SER A 1 86 ? 10.233 8.304 -3.824 1.00 68.50 86 SER A O 1
ATOM 671 N N . PRO A 1 87 ? 9.335 9.073 -1.919 1.00 62.16 87 PRO A N 1
ATOM 672 C CA . PRO A 1 87 ? 10.430 9.993 -1.628 1.00 62.16 87 PRO A CA 1
ATOM 673 C C . PRO A 1 87 ? 11.678 9.277 -1.072 1.00 62.16 87 PRO A C 1
ATOM 675 O O . PRO A 1 87 ? 12.729 9.907 -0.934 1.00 62.16 87 PRO A O 1
ATOM 678 N N . SER A 1 88 ? 11.584 7.987 -0.715 1.00 61.06 88 SER A N 1
ATOM 679 C CA . SER A 1 88 ? 12.718 7.191 -0.232 1.00 61.06 88 SER A CA 1
ATOM 680 C C . SER A 1 88 ? 13.611 6.714 -1.378 1.00 61.06 88 SER A C 1
ATOM 682 O O . SER A 1 88 ? 13.146 6.335 -2.446 1.00 61.06 88 SER A O 1
ATOM 684 N N . ILE A 1 89 ? 14.923 6.692 -1.130 1.00 57.59 89 ILE A N 1
ATOM 685 C CA . ILE A 1 89 ? 15.928 6.202 -2.090 1.00 57.59 89 ILE A CA 1
ATOM 686 C C . ILE A 1 89 ? 15.933 4.663 -2.160 1.00 57.59 89 ILE A C 1
ATOM 688 O O . ILE A 1 89 ? 16.399 4.095 -3.148 1.00 57.59 89 ILE A O 1
ATOM 692 N N . GLU A 1 90 ? 15.431 3.992 -1.120 1.00 69.69 90 GLU A N 1
ATOM 693 C CA . GLU A 1 90 ? 15.420 2.533 -0.999 1.00 69.69 90 GLU A CA 1
ATOM 694 C C . GLU A 1 90 ? 13.998 1.961 -1.114 1.00 69.69 90 GLU A C 1
ATOM 696 O O . GLU A 1 90 ? 13.066 2.557 -0.549 1.00 69.69 90 GLU A O 1
ATO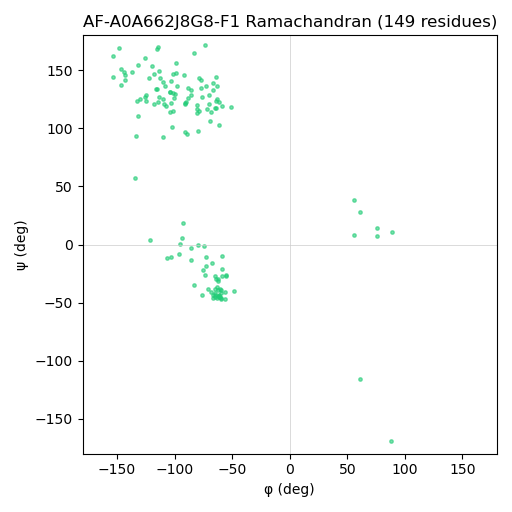M 701 N N . PRO A 1 91 ? 13.831 0.822 -1.820 1.00 73.19 91 PRO A N 1
ATOM 702 C CA . PRO A 1 91 ? 12.566 0.104 -1.891 1.00 73.19 91 PRO A CA 1
ATOM 703 C C . PRO A 1 91 ? 12.124 -0.442 -0.536 1.00 73.19 91 PRO A C 1
ATOM 705 O O . PRO A 1 91 ? 12.947 -0.915 0.247 1.00 73.19 91 PRO A O 1
ATOM 708 N N . LEU A 1 92 ? 10.815 -0.437 -0.282 1.00 82.44 92 LEU A N 1
ATOM 709 C CA . LEU A 1 92 ? 10.257 -1.048 0.926 1.00 82.44 92 LEU A CA 1
ATOM 710 C C . LEU A 1 92 ? 10.201 -2.573 0.795 1.00 82.44 92 LEU A C 1
ATOM 712 O O . LEU A 1 92 ? 9.729 -3.108 -0.210 1.00 82.44 92 LEU A O 1
ATOM 716 N N . THR A 1 93 ? 10.621 -3.277 1.844 1.00 84.44 93 THR A N 1
ATOM 717 C CA . THR A 1 93 ? 10.487 -4.736 1.931 1.00 84.44 93 THR A CA 1
ATOM 718 C C . THR A 1 93 ? 9.096 -5.147 2.424 1.00 84.44 93 THR A C 1
ATOM 720 O O . THR A 1 93 ? 8.353 -4.339 2.990 1.00 84.44 93 THR A O 1
ATOM 723 N N . ASP A 1 94 ? 8.735 -6.426 2.262 1.00 85.94 94 ASP A N 1
ATOM 724 C CA . ASP A 1 94 ? 7.478 -6.962 2.812 1.00 85.94 94 ASP A CA 1
ATOM 725 C C . ASP A 1 94 ? 7.392 -6.732 4.335 1.00 85.94 94 ASP A C 1
ATOM 727 O O . ASP A 1 94 ? 6.354 -6.311 4.848 1.00 85.94 94 ASP A O 1
ATOM 731 N N . SER A 1 95 ? 8.507 -6.931 5.049 1.00 88.75 95 SER A N 1
ATOM 732 C CA . SER A 1 95 ? 8.617 -6.693 6.493 1.00 88.75 95 SER A CA 1
ATOM 733 C C . SER A 1 95 ? 8.375 -5.229 6.863 1.00 88.75 95 SER A C 1
ATOM 735 O O . SER A 1 95 ? 7.718 -4.944 7.867 1.00 88.75 95 SER A O 1
ATOM 737 N N . ASP A 1 96 ? 8.873 -4.288 6.056 1.00 89.69 96 ASP A N 1
ATOM 738 C CA . ASP A 1 96 ? 8.636 -2.858 6.278 1.00 89.69 96 ASP A CA 1
ATOM 739 C C . ASP A 1 96 ? 7.154 -2.528 6.125 1.00 89.69 96 ASP A C 1
ATOM 741 O O . ASP A 1 96 ? 6.576 -1.857 6.980 1.00 89.69 96 ASP A O 1
ATOM 745 N N . VAL A 1 97 ? 6.511 -3.055 5.081 1.00 90.69 97 VAL A N 1
ATOM 746 C CA . VAL A 1 97 ? 5.080 -2.844 4.840 1.00 90.69 97 VAL A CA 1
ATOM 747 C C . VAL A 1 97 ? 4.223 -3.468 5.937 1.00 90.69 97 VAL A C 1
ATOM 749 O O . VAL A 1 97 ? 3.252 -2.850 6.374 1.00 90.69 97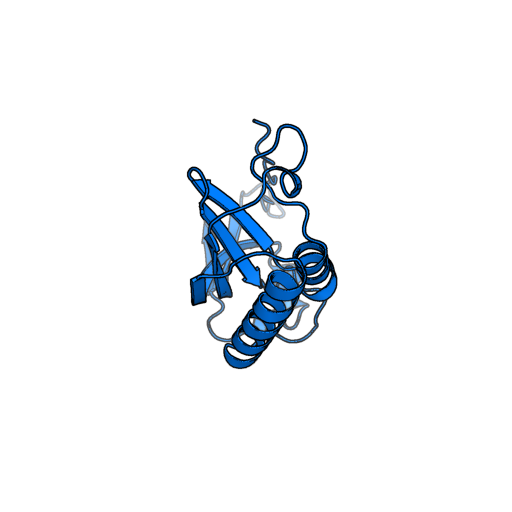 VAL A O 1
ATOM 752 N N . GLU A 1 98 ? 4.587 -4.644 6.448 1.00 92.25 98 GLU A N 1
ATOM 753 C CA . GLU A 1 98 ? 3.915 -5.235 7.607 1.00 92.25 98 GLU A CA 1
ATOM 754 C C . GLU A 1 98 ? 4.028 -4.360 8.858 1.00 92.25 98 GLU A C 1
ATOM 756 O O . GLU A 1 98 ? 3.040 -4.170 9.573 1.00 92.25 98 GLU A O 1
ATOM 761 N N . ASN A 1 99 ? 5.214 -3.813 9.130 1.00 93.06 99 ASN A N 1
ATOM 762 C CA . ASN A 1 99 ? 5.434 -2.922 10.267 1.00 93.06 99 ASN A CA 1
ATOM 763 C C . ASN A 1 99 ? 4.634 -1.623 10.119 1.00 93.06 99 ASN A C 1
ATOM 765 O O . ASN A 1 99 ? 3.964 -1.204 11.066 1.00 93.06 99 ASN A O 1
ATOM 769 N N . ILE A 1 100 ? 4.629 -1.039 8.919 1.00 91.44 100 ILE A N 1
ATOM 770 C CA . ILE A 1 100 ? 3.834 0.148 8.590 1.00 91.44 100 ILE A CA 1
ATOM 771 C C . ILE A 1 100 ? 2.337 -0.135 8.775 1.00 91.44 100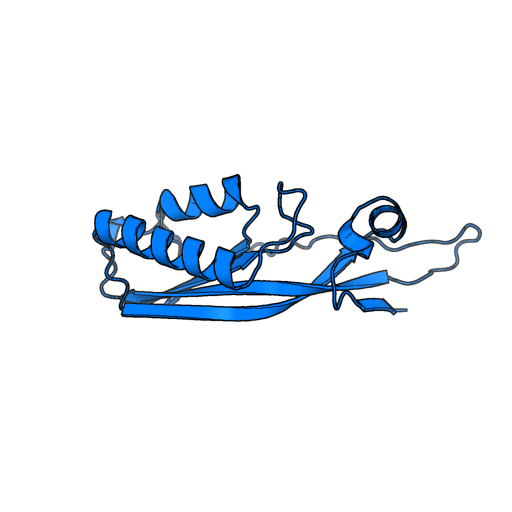 ILE A C 1
ATOM 773 O O . ILE A 1 100 ? 1.634 0.663 9.396 1.00 91.44 100 ILE A O 1
ATOM 777 N N . ALA A 1 101 ? 1.841 -1.280 8.297 1.00 92.69 101 ALA A N 1
ATOM 778 C CA . ALA A 1 101 ? 0.442 -1.665 8.460 1.00 92.69 101 ALA A CA 1
ATOM 779 C C . ALA A 1 101 ? 0.072 -1.832 9.943 1.00 92.69 101 ALA A C 1
ATOM 781 O O . ALA A 1 101 ? -0.958 -1.317 10.376 1.00 92.69 101 ALA A O 1
ATOM 782 N N . LYS A 1 102 ? 0.921 -2.485 10.750 1.00 93.75 102 LYS A N 1
ATOM 783 C CA . LYS A 1 102 ? 0.714 -2.631 12.204 1.00 93.75 102 LYS A CA 1
ATOM 784 C C . LYS A 1 102 ? 0.684 -1.279 12.920 1.00 93.75 102 LYS A C 1
ATOM 786 O O . LYS A 1 102 ? -0.196 -1.051 13.751 1.00 93.75 102 LYS A O 1
ATOM 791 N N . GLU A 1 103 ? 1.606 -0.375 12.587 1.00 93.38 103 GLU A N 1
ATOM 792 C CA . GLU A 1 103 ? 1.628 0.982 13.142 1.00 93.38 103 GLU A CA 1
ATOM 793 C C . GLU A 1 103 ? 0.352 1.749 12.772 1.00 93.38 103 GLU A C 1
ATOM 795 O O . GLU A 1 103 ? -0.283 2.353 13.643 1.00 93.38 103 GLU A O 1
ATOM 800 N N . LEU A 1 104 ? -0.064 1.674 11.503 1.00 91.81 104 LEU A N 1
ATOM 801 C CA . LEU A 1 104 ? -1.282 2.313 11.017 1.00 91.81 104 LEU A CA 1
ATOM 802 C C . LEU A 1 104 ? -2.519 1.797 11.760 1.00 91.81 104 LEU A C 1
ATOM 804 O O . LEU A 1 104 ? -3.323 2.604 12.220 1.00 91.81 104 LEU A O 1
ATOM 808 N N . ILE A 1 105 ? -2.656 0.480 11.933 1.00 93.00 105 ILE A N 1
ATOM 809 C CA . ILE A 1 105 ? -3.757 -0.119 12.704 1.00 93.00 105 ILE A CA 1
ATOM 810 C C . ILE A 1 105 ? -3.785 0.464 14.119 1.00 93.00 105 ILE A C 1
ATOM 812 O O . ILE A 1 105 ? -4.834 0.900 14.587 1.00 93.00 105 ILE A O 1
ATOM 816 N N . GLY A 1 106 ? -2.630 0.534 14.786 1.00 92.12 106 GLY A N 1
ATOM 817 C CA . GLY A 1 106 ? -2.522 1.120 16.121 1.00 92.12 106 GLY A CA 1
ATOM 818 C C . GLY A 1 106 ? -2.954 2.589 16.168 1.00 92.12 106 GLY A C 1
ATOM 819 O O . GLY A 1 106 ? -3.658 2.994 17.096 1.00 92.12 106 GLY A O 1
ATOM 820 N N . LYS A 1 107 ? -2.572 3.391 15.168 1.00 91.25 107 LYS A N 1
ATOM 821 C CA . LYS A 1 107 ? -2.981 4.799 15.058 1.00 91.25 107 LYS A CA 1
ATOM 822 C C . LYS A 1 107 ? -4.484 4.946 14.796 1.00 91.25 107 LYS A C 1
ATOM 824 O O . LYS A 1 107 ? -5.133 5.733 15.480 1.00 91.25 107 LYS A O 1
ATOM 829 N N . LEU A 1 108 ? -5.049 4.171 13.870 1.00 90.12 108 LEU A N 1
ATOM 830 C CA . LEU A 1 108 ? -6.478 4.219 13.536 1.00 90.12 108 LEU A CA 1
ATOM 831 C C . LEU A 1 108 ? -7.349 3.772 14.719 1.00 90.12 108 LEU A C 1
ATOM 833 O O . LEU A 1 108 ? -8.318 4.450 15.066 1.00 90.12 108 LEU A O 1
ATOM 837 N N . SER A 1 109 ? -6.953 2.714 15.424 1.00 89.69 109 SER A N 1
ATOM 838 C CA . SER A 1 109 ? -7.646 2.270 16.638 1.00 89.69 109 SER A CA 1
ATOM 839 C C . SER A 1 109 ? -7.642 3.336 17.737 1.00 89.69 109 SER A C 1
ATOM 841 O O . SER A 1 109 ? -8.661 3.544 18.392 1.00 89.69 109 SER A O 1
ATOM 843 N N . LYS A 1 110 ? -6.541 4.086 17.906 1.00 89.56 110 LYS A N 1
ATOM 844 C CA . LYS A 1 110 ? -6.484 5.223 18.848 1.00 89.56 110 LYS A CA 1
ATOM 845 C C . LYS A 1 110 ? -7.416 6.373 18.465 1.00 89.56 110 LYS A C 1
ATOM 847 O O . LYS A 1 110 ? -7.860 7.100 19.346 1.00 89.56 110 LYS A O 1
ATOM 852 N N . THR A 1 111 ? -7.727 6.527 17.178 1.00 85.62 111 THR A N 1
ATOM 853 C CA . THR A 1 111 ? -8.735 7.489 16.701 1.00 85.62 111 THR A CA 1
ATOM 854 C C . THR A 1 111 ? -10.174 6.987 16.853 1.00 85.62 111 THR A C 1
ATOM 856 O O . THR A 1 111 ? -11.103 7.715 16.527 1.00 85.62 111 THR A O 1
ATOM 859 N N . GLY A 1 112 ? -10.379 5.774 17.377 1.00 84.75 112 GLY A N 1
ATOM 860 C CA . GLY A 1 112 ? -11.703 5.187 17.591 1.00 84.75 112 GLY A CA 1
ATOM 861 C C . GLY A 1 112 ? -12.247 4.400 16.396 1.00 84.75 112 GLY A C 1
ATOM 862 O O . GLY A 1 112 ? -13.418 4.035 16.401 1.00 84.75 112 GLY A O 1
ATOM 863 N N . LEU A 1 113 ? -11.421 4.120 15.382 1.00 88.94 113 LEU A N 1
ATOM 864 C CA . LEU A 1 113 ? -11.805 3.288 14.241 1.00 88.94 113 LEU A CA 1
ATOM 865 C C . LEU A 1 113 ? -11.582 1.807 14.553 1.00 88.94 113 LEU A C 1
ATOM 867 O O . LEU A 1 113 ? -10.516 1.408 15.021 1.00 88.94 113 LEU A O 1
ATOM 871 N N . LYS A 1 114 ? -12.572 0.969 14.246 1.00 90.81 114 LYS A N 1
ATOM 872 C CA . LYS A 1 114 ? -12.503 -0.475 14.477 1.00 90.81 114 LYS A CA 1
ATOM 873 C C . LYS A 1 114 ? -11.934 -1.183 13.252 1.00 90.81 114 LYS A C 1
ATOM 875 O O . LYS A 1 114 ? -12.654 -1.494 12.305 1.00 90.81 114 LYS A O 1
ATOM 880 N N . VAL A 1 115 ? -10.633 -1.459 13.274 1.00 92.19 115 VAL A N 1
ATOM 881 C CA . VAL A 1 115 ? -9.987 -2.268 12.233 1.00 92.19 115 VAL A CA 1
ATOM 882 C C . VAL A 1 115 ? -10.238 -3.751 12.516 1.00 92.19 115 VAL A C 1
ATOM 884 O O . VAL A 1 115 ? -9.799 -4.269 13.539 1.00 92.19 115 VAL A O 1
ATOM 887 N N . VAL A 1 116 ? -10.942 -4.437 11.615 1.00 93.00 116 VAL A N 1
ATOM 888 C CA . VAL A 1 116 ? -11.338 -5.852 11.770 1.00 93.00 116 VAL A CA 1
ATOM 889 C C . VAL A 1 116 ? -10.543 -6.805 10.880 1.00 93.00 116 VAL A C 1
ATOM 891 O O . VAL A 1 116 ? -10.606 -8.019 11.056 1.00 93.00 116 VAL A O 1
ATOM 894 N N . GLY A 1 117 ? -9.786 -6.272 9.922 1.00 91.56 117 GLY A N 1
ATOM 895 C CA . GLY A 1 117 ? -8.960 -7.068 9.028 1.00 91.56 117 GLY A CA 1
ATOM 896 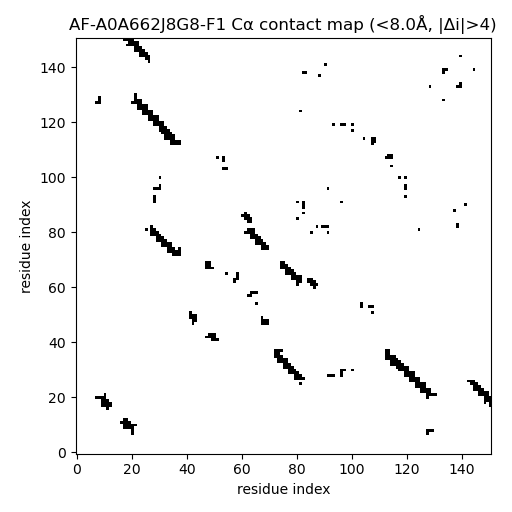C C . GLY A 1 117 ? -7.768 -6.283 8.513 1.00 91.56 117 GLY A C 1
ATOM 897 O O . GLY A 1 117 ? -7.865 -5.083 8.255 1.00 91.56 117 GLY A O 1
ATOM 898 N N . ALA A 1 118 ? -6.650 -6.981 8.355 1.00 93.81 118 ALA A N 1
ATOM 899 C CA . ALA A 1 118 ? -5.439 -6.450 7.761 1.00 93.81 118 ALA A CA 1
ATOM 900 C C . ALA A 1 118 ? -4.715 -7.559 7.001 1.00 93.81 118 ALA A C 1
ATOM 902 O O . ALA A 1 118 ? -4.592 -8.678 7.500 1.00 93.81 118 ALA A O 1
ATOM 903 N N . LYS A 1 119 ? -4.221 -7.247 5.807 1.00 94.31 119 LYS A N 1
ATOM 904 C CA . LYS A 1 119 ? -3.308 -8.121 5.066 1.00 94.31 119 LYS A CA 1
ATOM 905 C C . LYS A 1 119 ? -2.326 -7.294 4.253 1.00 94.31 119 LYS A C 1
ATOM 907 O O . LYS A 1 119 ? -2.657 -6.199 3.799 1.00 94.31 119 LYS A O 1
ATOM 912 N N . THR A 1 120 ? -1.148 -7.848 4.033 1.00 92.75 120 THR A N 1
ATOM 913 C CA . THR A 1 120 ? -0.171 -7.347 3.067 1.00 92.75 120 THR A CA 1
ATOM 914 C C . THR A 1 120 ? -0.266 -8.162 1.780 1.00 92.75 120 THR A C 1
ATOM 916 O O . THR A 1 120 ? -0.794 -9.277 1.766 1.00 92.75 120 THR A O 1
ATOM 919 N N . PHE A 1 121 ? 0.157 -7.580 0.664 1.00 91.81 121 PHE A N 1
ATOM 920 C CA . PHE A 1 121 ? 0.170 -8.249 -0.634 1.00 91.81 121 PHE A CA 1
ATOM 921 C C . PHE A 1 121 ? 1.246 -7.649 -1.538 1.00 91.81 121 PHE A C 1
ATOM 923 O O . PHE A 1 121 ? 1.684 -6.516 -1.338 1.00 91.81 121 PHE A O 1
ATOM 930 N N . ARG A 1 122 ? 1.608 -8.395 -2.583 1.00 88.31 122 ARG A N 1
ATOM 931 C CA . ARG A 1 122 ? 2.395 -7.889 -3.710 1.00 88.31 122 ARG A CA 1
ATOM 932 C C . ARG A 1 122 ? 1.490 -7.600 -4.899 1.00 88.31 122 ARG A C 1
ATOM 934 O O . ARG A 1 122 ? 0.478 -8.274 -5.096 1.00 88.31 122 ARG A O 1
ATOM 941 N N . VAL A 1 123 ? 1.833 -6.580 -5.670 1.00 89.31 123 VAL A N 1
ATOM 942 C CA . VAL A 1 123 ? 1.100 -6.158 -6.865 1.00 89.31 123 VAL A CA 1
ATOM 943 C C . VAL A 1 123 ? 2.092 -5.692 -7.920 1.00 89.31 123 VAL A C 1
ATOM 945 O O . VAL A 1 123 ? 3.121 -5.121 -7.586 1.00 89.31 123 VAL A O 1
ATOM 948 N N . GLU A 1 124 ? 1.783 -5.926 -9.188 1.00 88.50 124 GLU A N 1
ATOM 949 C CA . GLU A 1 124 ? 2.517 -5.314 -10.292 1.00 88.50 124 GLU A CA 1
ATOM 950 C C . GLU A 1 124 ? 1.878 -3.960 -10.635 1.00 88.50 124 GLU A C 1
ATOM 952 O O . GLU A 1 124 ? 0.665 -3.871 -10.850 1.00 88.50 124 GLU A O 1
ATOM 957 N N . VAL A 1 125 ? 2.680 -2.895 -10.646 1.00 85.38 125 VAL A N 1
ATOM 958 C CA . VAL A 1 125 ? 2.246 -1.538 -10.989 1.00 85.38 125 VAL A CA 1
ATOM 959 C C . VAL A 1 125 ? 2.833 -1.167 -12.341 1.00 85.38 125 VAL A C 1
ATOM 961 O O . VAL A 1 125 ? 4.044 -1.177 -12.534 1.00 85.38 125 VAL A O 1
ATOM 964 N N . GLU A 1 126 ? 1.959 -0.852 -13.293 1.00 85.19 126 GLU A N 1
ATOM 965 C CA . GLU A 1 126 ? 2.370 -0.375 -14.608 1.00 85.19 126 GLU A CA 1
ATOM 966 C C . GLU A 1 126 ? 2.574 1.141 -14.574 1.00 85.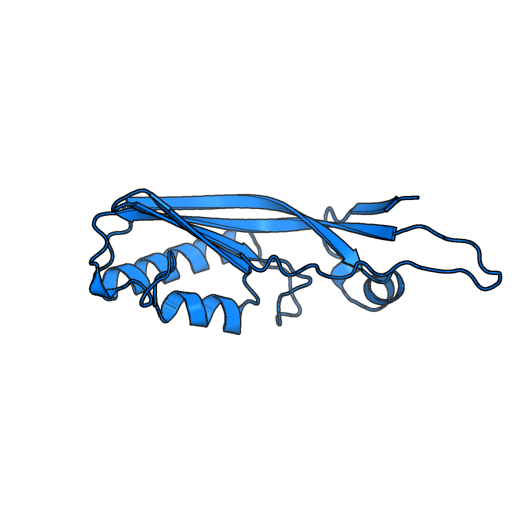19 126 GLU A C 1
ATOM 968 O O . GLU A 1 126 ? 1.689 1.908 -14.179 1.00 85.19 126 GLU A O 1
ATOM 973 N N . HIS A 1 127 ? 3.733 1.571 -15.053 1.00 80.62 127 HIS A N 1
ATOM 974 C CA . HIS A 1 127 ? 4.068 2.964 -15.261 1.00 80.62 127 HIS A CA 1
ATOM 975 C C . HIS A 1 127 ? 4.433 3.201 -16.722 1.00 80.62 127 HIS A C 1
ATOM 977 O O . HIS A 1 127 ? 5.114 2.396 -17.353 1.00 80.62 127 HIS A O 1
ATOM 983 N N . SER A 1 128 ? 4.043 4.362 -17.242 1.00 82.19 128 SER A N 1
ATOM 984 C CA . SER A 1 128 ? 4.640 4.904 -18.457 1.00 82.19 128 SER A CA 1
ATOM 985 C C . SER A 1 128 ? 5.641 5.982 -18.067 1.00 82.19 128 SER A C 1
ATOM 987 O O . SER A 1 128 ? 5.269 6.988 -17.456 1.00 82.19 128 SER A O 1
ATOM 989 N N . ILE A 1 129 ? 6.916 5.723 -18.347 1.00 75.62 129 ILE A N 1
ATOM 990 C CA . ILE A 1 129 ? 8.050 6.524 -17.875 1.00 75.62 129 ILE A CA 1
ATOM 991 C C . ILE A 1 129 ? 9.028 6.711 -19.031 1.00 75.62 129 ILE A C 1
ATOM 993 O O . ILE A 1 129 ? 9.172 5.835 -19.878 1.00 75.62 129 ILE A O 1
ATOM 997 N N . ASP A 1 130 ? 9.723 7.847 -19.052 1.00 76.69 130 ASP A N 1
ATOM 998 C CA . ASP A 1 130 ? 10.860 8.050 -19.946 1.00 76.69 130 ASP A CA 1
ATOM 999 C C . ASP A 1 130 ? 11.982 7.035 -19.652 1.00 76.69 130 ASP A C 1
ATOM 1001 O O . ASP A 1 130 ? 12.484 6.996 -18.522 1.00 76.69 130 ASP A O 1
ATOM 1005 N N . PRO A 1 131 ? 12.422 6.229 -20.637 1.00 77.75 131 PRO A N 1
ATOM 1006 C CA . PRO A 1 131 ? 13.513 5.274 -20.442 1.00 77.75 131 PRO A CA 1
ATOM 1007 C C . PRO A 1 131 ? 14.804 5.927 -19.914 1.00 77.75 131 PRO A C 1
ATOM 1009 O O . PRO A 1 131 ? 15.567 5.285 -19.186 1.00 77.75 131 PRO A O 1
ATOM 1012 N N . ALA A 1 132 ? 15.046 7.213 -20.195 1.00 75.94 132 ALA A N 1
ATOM 1013 C CA . ALA A 1 132 ? 16.186 7.950 -19.654 1.00 75.94 132 ALA A CA 1
ATOM 1014 C C . ALA A 1 132 ? 16.137 8.092 -18.121 1.00 75.94 132 ALA A C 1
ATOM 1016 O O . ALA A 1 132 ? 17.191 8.148 -17.482 1.00 75.94 132 ALA A O 1
ATOM 1017 N N . LEU A 1 133 ? 14.944 8.126 -17.515 1.00 72.81 133 LEU A N 1
ATOM 1018 C CA . LEU A 1 133 ? 14.784 8.167 -16.057 1.00 72.81 133 LEU A CA 1
ATOM 1019 C C . LEU A 1 133 ? 15.168 6.833 -15.414 1.00 72.81 133 LEU A C 1
ATOM 1021 O O . LEU A 1 133 ? 15.834 6.830 -14.379 1.00 72.81 133 LEU A O 1
ATOM 1025 N N . ILE A 1 134 ? 14.840 5.705 -16.049 1.00 76.31 134 ILE A N 1
ATOM 1026 C CA . ILE A 1 134 ? 15.262 4.378 -15.575 1.00 76.31 134 ILE A CA 1
ATOM 1027 C C . ILE A 1 134 ? 16.786 4.260 -15.605 1.00 76.31 134 ILE A C 1
ATOM 1029 O O . ILE A 1 134 ? 17.402 3.863 -14.619 1.00 76.31 134 ILE A O 1
ATOM 1033 N N . ALA A 1 135 ? 17.414 4.679 -16.706 1.00 73.56 135 ALA A N 1
ATOM 1034 C CA . ALA A 1 135 ? 18.862 4.576 -16.874 1.00 73.56 135 ALA A CA 1
ATOM 1035 C C . ALA A 1 135 ? 19.666 5.391 -15.838 1.00 73.56 135 ALA A C 1
ATOM 1037 O O . ALA A 1 135 ? 20.796 5.026 -15.500 1.00 73.56 135 ALA A O 1
ATOM 1038 N N . ARG A 1 136 ? 19.099 6.500 -15.342 1.00 70.56 136 ARG A N 1
ATOM 1039 C CA . ARG A 1 136 ? 19.772 7.464 -14.452 1.00 70.56 136 ARG A CA 1
ATOM 1040 C C . ARG A 1 136 ? 19.497 7.252 -12.962 1.00 70.56 136 ARG A C 1
ATOM 1042 O O . ARG A 1 136 ? 20.124 7.920 -12.144 1.00 70.56 136 ARG A O 1
ATOM 1049 N N . THR A 1 137 ? 18.580 6.360 -12.599 1.00 68.50 137 THR A N 1
ATOM 1050 C CA . THR A 1 137 ? 18.150 6.144 -11.209 1.00 68.50 137 THR A CA 1
ATOM 1051 C C . THR A 1 137 ? 18.541 4.750 -10.711 1.00 68.50 137 THR A C 1
ATOM 1053 O O . THR A 1 137 ? 18.982 3.899 -11.483 1.00 68.50 137 THR A O 1
ATOM 1056 N N . ARG A 1 138 ? 18.387 4.505 -9.401 1.00 68.12 138 ARG A N 1
ATOM 1057 C CA . ARG A 1 138 ? 18.549 3.168 -8.792 1.00 68.12 138 ARG A CA 1
ATOM 1058 C C . ARG A 1 138 ? 17.372 2.229 -9.078 1.00 68.12 138 ARG A C 1
ATOM 1060 O O . ARG A 1 138 ? 17.398 1.076 -8.678 1.00 68.12 138 ARG A O 1
ATOM 1067 N N . LEU A 1 139 ? 16.352 2.703 -9.796 1.00 68.12 139 LEU A N 1
ATOM 1068 C CA . LEU A 1 139 ? 15.171 1.909 -10.139 1.00 68.12 139 LEU A CA 1
ATOM 1069 C C . LEU A 1 139 ? 15.540 0.697 -11.001 1.00 68.12 139 LEU A C 1
ATOM 1071 O O . LEU A 1 139 ? 14.942 -0.357 -10.852 1.00 68.12 139 LEU A O 1
ATOM 1075 N N . LYS A 1 140 ? 16.585 0.807 -11.831 1.00 69.50 140 LYS A N 1
ATOM 1076 C CA . LYS A 1 140 ? 17.144 -0.317 -12.602 1.00 69.50 140 LYS A CA 1
ATOM 1077 C C . LYS A 1 140 ? 17.637 -1.491 -11.742 1.00 69.50 140 LYS A C 1
ATOM 1079 O O . LYS A 1 140 ? 17.791 -2.586 -12.270 1.00 69.50 140 LYS A O 1
ATOM 1084 N N . ASP A 1 141 ? 17.919 -1.243 -10.463 1.00 71.88 141 ASP A N 1
ATOM 1085 C CA . ASP A 1 141 ? 18.433 -2.233 -9.517 1.00 71.88 141 ASP A CA 1
ATOM 1086 C C . ASP A 1 141 ? 17.293 -2.880 -8.697 1.00 71.88 141 ASP A C 1
ATOM 1088 O O . ASP A 1 141 ? 17.550 -3.729 -7.845 1.00 71.88 141 ASP A O 1
ATOM 1092 N N . VAL A 1 142 ? 16.030 -2.492 -8.940 1.00 72.88 142 VAL A N 1
ATOM 1093 C CA . VAL A 1 142 ? 14.849 -3.124 -8.334 1.00 72.88 142 VAL A CA 1
ATOM 1094 C C . VAL A 1 142 ? 14.674 -4.523 -8.919 1.00 72.88 142 VAL A C 1
ATOM 1096 O O . VAL A 1 142 ? 14.496 -4.694 -10.127 1.00 72.88 142 VAL A O 1
ATOM 1099 N N . ASP A 1 143 ? 14.702 -5.529 -8.048 1.00 73.31 143 ASP A N 1
ATOM 1100 C CA . ASP A 1 143 ? 14.504 -6.918 -8.448 1.00 73.31 143 ASP A CA 1
ATOM 1101 C C . ASP A 1 143 ? 13.099 -7.134 -9.031 1.00 73.31 143 ASP A C 1
ATOM 1103 O O . ASP A 1 143 ? 12.106 -6.633 -8.505 1.00 73.31 143 ASP A O 1
ATOM 1107 N N . GLY A 1 144 ? 13.014 -7.880 -10.133 1.00 77.62 144 GLY A N 1
ATOM 1108 C CA . GLY A 1 144 ? 11.755 -8.173 -10.822 1.00 77.62 144 GLY A CA 1
ATOM 1109 C C . GLY A 1 144 ? 11.162 -7.031 -11.659 1.00 77.62 144 GLY A C 1
ATOM 1110 O O . GLY A 1 144 ? 10.055 -7.200 -12.174 1.00 77.62 144 GLY A O 1
ATOM 1111 N N . LEU A 1 145 ? 11.866 -5.905 -11.835 1.00 82.81 145 LEU A N 1
ATOM 1112 C CA . LEU A 1 145 ? 11.442 -4.832 -12.739 1.00 82.81 145 LEU A CA 1
ATOM 1113 C C . LEU A 1 145 ? 11.412 -5.328 -14.194 1.00 82.81 145 LEU A C 1
ATOM 1115 O O . LEU A 1 145 ? 12.416 -5.809 -14.723 1.00 82.81 145 LEU A O 1
ATOM 1119 N N . LYS A 1 146 ? 10.268 -5.175 -14.866 1.00 85.44 146 LYS A N 1
ATOM 1120 C CA . LYS A 1 146 ? 10.106 -5.513 -16.289 1.00 85.44 146 LYS A CA 1
ATOM 1121 C C . LYS A 1 146 ? 9.865 -4.243 -17.090 1.00 85.44 146 LYS A C 1
ATOM 1123 O O . LYS A 1 146 ? 9.267 -3.293 -16.592 1.00 85.44 146 LYS A O 1
ATOM 1128 N N . TYR A 1 147 ? 10.297 -4.229 -18.341 1.00 85.81 147 TYR A N 1
ATOM 1129 C CA . TYR A 1 147 ? 10.056 -3.110 -19.242 1.00 85.81 147 TYR A CA 1
ATOM 1130 C C . TYR A 1 147 ? 9.796 -3.601 -20.659 1.00 85.81 147 TYR A C 1
ATOM 1132 O O . TYR A 1 147 ? 10.424 -4.551 -21.125 1.00 85.81 147 TYR A O 1
ATOM 1140 N N . GLU A 1 148 ? 8.870 -2.939 -21.344 1.00 84.69 148 GLU A N 1
ATOM 1141 C CA . GLU A 1 148 ? 8.491 -3.257 -22.715 1.00 84.69 148 GLU A CA 1
ATOM 1142 C C . GLU A 1 148 ? 8.164 -1.989 -23.509 1.00 84.69 148 GLU A C 1
ATOM 1144 O O . GLU A 1 148 ? 7.680 -0.990 -22.972 1.00 84.69 148 GLU A O 1
ATOM 1149 N N . TRP A 1 149 ? 8.438 -2.035 -24.811 1.00 82.56 149 TRP A N 1
ATOM 1150 C CA . TRP A 1 149 ? 7.943 -1.042 -25.758 1.00 82.56 149 TRP A CA 1
ATOM 1151 C C . TRP A 1 149 ? 6.610 -1.525 -26.314 1.00 82.56 149 TRP A C 1
ATOM 1153 O O . TRP A 1 149 ? 6.550 -2.589 -26.929 1.00 82.56 149 TRP A O 1
ATOM 1163 N N . VAL A 1 150 ? 5.558 -0.733 -26.118 1.00 80.88 150 VAL A N 1
ATOM 1164 C CA . VAL A 1 150 ? 4.232 -1.003 -26.681 1.00 80.88 150 VAL A CA 1
ATOM 1165 C C . VAL 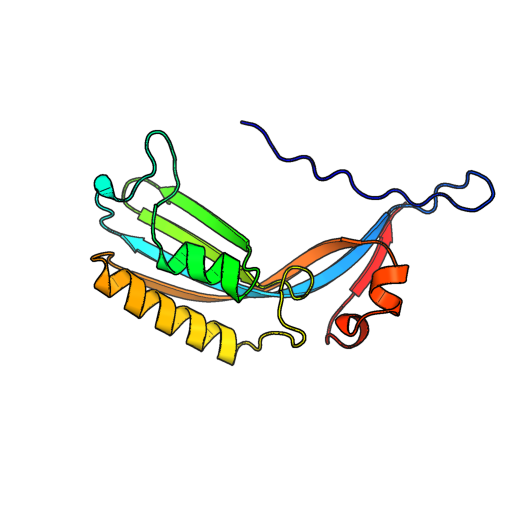A 1 150 ? 3.968 -0.016 -27.809 1.00 80.88 150 VAL A C 1
ATOM 1167 O O . VAL A 1 150 ? 3.977 1.196 -27.582 1.00 80.88 150 VAL A O 1
ATOM 1170 N N . LEU A 1 151 ? 3.774 -0.545 -29.017 1.00 71.56 151 LEU A N 1
ATOM 1171 C CA . LEU A 1 151 ? 3.460 0.212 -30.233 1.00 71.56 151 LEU A CA 1
ATOM 1172 C C . LEU A 1 151 ? 1.961 0.495 -30.351 1.00 71.56 151 LEU A C 1
ATOM 1174 O O . LEU A 1 151 ? 1.162 -0.419 -30.050 1.00 71.56 151 LEU A O 1
#

Mean predicted aligned error: 9.33 Å

Secondary structure (DSSP, 8-state):
------PPPPPBPTTS-B--EEEEEEEEEEEEEEEES--GGGBPTTSSSB--HHHHHHHHHH--EEEEEEETTEEEEEEEE-TTT-SSSSPPPHHHHHHHHHHHHHHHHHTT-EEEEEEEEEEEEEEE--HHHHHHSGGGGSTT-EEEEE-

pLDDT: mean 78.47, std 14.64, range [29.77, 94.88]